Protein AF-A0A381IEX8-F1 (afdb_monomer)

Organism: Clostridioides difficile (NCBI:txid1496)

Solvent-accessible surface area (backbone atoms only — not comparable to full-atom values): 6064 Å² total; per-residue (Å²): 107,29,66,31,36,5,33,64,65,24,17,72,52,0,12,51,49,18,1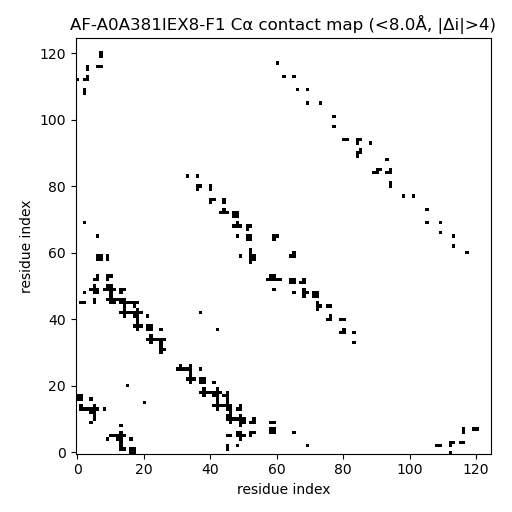1,53,54,51,18,50,46,23,52,72,73,74,40,48,88,47,17,68,55,42,24,52,36,32,18,51,25,13,25,48,22,3,48,43,12,34,42,95,78,42,60,36,71,47,65,68,46,38,50,52,15,49,54,56,20,48,52,50,37,54,52,45,50,42,55,48,38,35,71,74,67,74,38,87,64,66,46,64,69,51,48,64,57,54,50,49,52,50,51,54,48,50,69,52,26,55,59,50,32,56,54,51,55,66,73,76,105

Mean predicted aligned error: 5.19 Å

Structure (mmCIF, N/CA/C/O backbone):
data_AF-A0A381IEX8-F1
#
_entry.id   AF-A0A381IEX8-F1
#
loop_
_atom_site.group_PDB
_atom_site.id
_atom_site.type_symbol
_atom_site.label_atom_id
_atom_site.label_alt_id
_atom_site.label_comp_id
_atom_site.label_asym_id
_atom_site.label_entity_id
_atom_site.label_seq_id
_atom_site.pdbx_PDB_ins_code
_atom_site.Cartn_x
_atom_site.Cartn_y
_atom_site.Cartn_z
_atom_site.occupancy
_atom_site.B_iso_or_equiv
_atom_site.auth_seq_id
_atom_site.auth_comp_id
_atom_site.auth_asym_id
_atom_site.auth_atom_id
_atom_site.pdbx_PDB_model_num
ATOM 1 N N . MET A 1 1 ? 2.175 5.401 4.981 1.00 69.25 1 MET A N 1
ATOM 2 C CA . MET A 1 1 ? 0.930 6.207 4.996 1.00 69.25 1 MET A CA 1
ATOM 3 C C . MET A 1 1 ? -0.256 5.506 4.338 1.00 69.25 1 MET A C 1
ATOM 5 O O . MET A 1 1 ? -1.327 5.546 4.926 1.00 69.25 1 MET A O 1
ATOM 9 N N . LEU A 1 2 ? -0.076 4.795 3.212 1.00 84.75 2 LEU A N 1
ATOM 10 C CA . LEU A 1 2 ? -1.136 4.005 2.553 1.00 84.75 2 LEU A CA 1
ATOM 11 C C . LEU A 1 2 ? -1.911 3.097 3.523 1.00 84.75 2 LEU A C 1
ATOM 13 O O . LEU A 1 2 ? -3.128 3.219 3.619 1.00 84.75 2 LEU A O 1
ATOM 17 N N . PHE A 1 3 ? -1.212 2.239 4.278 1.00 86.00 3 PHE A N 1
ATOM 18 C CA . PHE A 1 3 ? -1.844 1.294 5.207 1.00 86.00 3 PHE A CA 1
ATOM 19 C C . PHE A 1 3 ? -2.735 1.989 6.246 1.00 86.00 3 PHE A C 1
ATOM 21 O O . PHE A 1 3 ? -3.889 1.615 6.430 1.00 86.00 3 PHE A O 1
ATOM 28 N N . ILE A 1 4 ? -2.215 3.050 6.869 1.00 87.06 4 ILE A N 1
ATOM 29 C CA . ILE A 1 4 ? -2.938 3.836 7.874 1.00 87.06 4 ILE A CA 1
ATOM 30 C C . ILE A 1 4 ? -4.146 4.525 7.234 1.00 87.06 4 ILE A C 1
ATOM 32 O O . ILE A 1 4 ? -5.253 4.420 7.749 1.00 87.06 4 ILE A O 1
ATOM 36 N N . SER A 1 5 ? -3.963 5.181 6.084 1.00 87.69 5 SER A N 1
ATOM 37 C CA . SER A 1 5 ? -5.047 5.884 5.392 1.00 87.69 5 SER A CA 1
ATOM 38 C C . SER A 1 5 ? -6.182 4.937 4.989 1.00 87.69 5 SER A C 1
ATOM 40 O O . SER A 1 5 ? -7.354 5.232 5.213 1.00 87.69 5 SER A O 1
ATOM 42 N N . ALA A 1 6 ? -5.843 3.756 4.470 1.00 88.88 6 ALA A N 1
ATOM 43 C CA . ALA A 1 6 ? -6.815 2.744 4.079 1.00 88.88 6 ALA A CA 1
ATOM 44 C C . ALA A 1 6 ? -7.589 2.167 5.277 1.00 88.88 6 ALA A C 1
ATOM 46 O O . ALA A 1 6 ? -8.805 2.000 5.192 1.00 88.88 6 ALA A O 1
ATOM 47 N N . ILE A 1 7 ? -6.914 1.900 6.402 1.00 87.75 7 ILE A N 1
ATOM 48 C CA . ILE A 1 7 ? -7.552 1.366 7.616 1.00 87.75 7 ILE A CA 1
ATOM 49 C C . ILE A 1 7 ? -8.417 2.438 8.297 1.00 87.75 7 ILE A C 1
ATOM 51 O O . ILE A 1 7 ? -9.552 2.161 8.685 1.00 87.75 7 ILE A O 1
ATOM 55 N N . VAL A 1 8 ? -7.911 3.667 8.427 1.00 87.56 8 VAL A N 1
ATOM 56 C CA . VAL A 1 8 ? -8.564 4.754 9.177 1.00 87.56 8 VAL A CA 1
ATOM 57 C C . VAL A 1 8 ? -9.678 5.425 8.378 1.00 87.56 8 VAL A C 1
ATOM 59 O O . VAL A 1 8 ? -10.703 5.768 8.960 1.00 87.56 8 VAL A O 1
ATOM 62 N N . PHE A 1 9 ? -9.501 5.611 7.067 1.00 86.06 9 PHE A N 1
ATOM 63 C CA . PHE A 1 9 ? -10.396 6.416 6.227 1.00 86.06 9 PHE A CA 1
ATOM 64 C C . PHE A 1 9 ? -11.075 5.637 5.086 1.00 86.06 9 PHE A C 1
ATOM 66 O O . PHE A 1 9 ? -11.869 6.217 4.341 1.00 86.06 9 PHE A O 1
ATOM 73 N N . GLY A 1 10 ? -10.783 4.341 4.944 1.00 88.06 10 GLY A N 1
ATOM 74 C CA . GLY A 1 10 ? -11.436 3.437 3.998 1.00 88.06 10 GLY A CA 1
ATOM 75 C C . GLY A 1 10 ? -10.797 3.385 2.607 1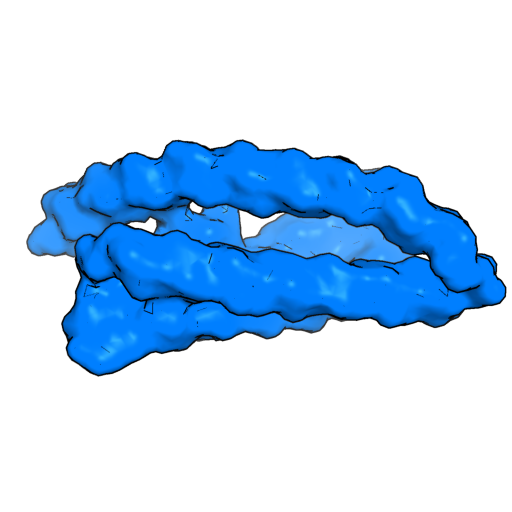.00 88.06 10 GLY A C 1
ATOM 76 O O . GLY A 1 10 ? -9.858 4.115 2.281 1.00 88.06 10 GLY A O 1
ATOM 77 N N . GLY A 1 11 ? -11.333 2.502 1.755 1.00 87.38 11 GLY A N 1
ATOM 78 C CA . GLY A 1 11 ? -10.723 2.117 0.472 1.00 87.38 11 GLY A CA 1
ATOM 79 C C . GLY A 1 11 ? -10.461 3.268 -0.500 1.00 87.38 11 GLY A C 1
ATOM 80 O O . GLY A 1 11 ? -9.379 3.341 -1.068 1.00 87.38 11 GLY A O 1
ATOM 81 N N . LYS A 1 12 ? -11.400 4.208 -0.675 1.00 87.94 12 LYS A N 1
ATOM 82 C CA . LYS A 1 12 ? -11.231 5.313 -1.643 1.00 87.94 12 LYS A CA 1
ATOM 83 C C . LYS A 1 12 ? -10.085 6.259 -1.259 1.00 87.94 12 LYS A C 1
ATOM 85 O O . LYS A 1 12 ? -9.269 6.617 -2.101 1.00 87.94 12 LYS A O 1
ATOM 90 N N . LYS A 1 13 ? -10.007 6.639 0.020 1.00 89.19 13 LYS A N 1
ATOM 91 C CA . LYS A 1 13 ? -8.967 7.544 0.539 1.00 89.19 13 LYS A CA 1
ATOM 92 C C . LYS A 1 13 ? -7.616 6.835 0.669 1.00 89.19 13 LYS A C 1
ATOM 94 O O . LYS A 1 13 ? -6.583 7.428 0.362 1.00 89.19 13 LYS A O 1
ATOM 99 N N . GLY A 1 14 ? -7.632 5.550 1.031 1.00 88.31 14 GLY A N 1
ATOM 100 C CA . GLY A 1 14 ? -6.456 4.682 0.999 1.00 88.31 14 GLY A CA 1
ATOM 101 C C . GLY A 1 14 ? -5.864 4.539 -0.402 1.00 88.31 14 GLY A C 1
ATOM 102 O O . GLY A 1 14 ? -4.655 4.679 -0.566 1.00 88.31 14 GLY A O 1
ATOM 103 N N . ALA A 1 15 ? -6.711 4.333 -1.415 1.00 91.00 15 ALA A N 1
ATOM 104 C CA . ALA A 1 15 ? -6.303 4.252 -2.815 1.00 91.00 15 ALA A CA 1
ATOM 105 C C . ALA A 1 15 ? -5.646 5.546 -3.292 1.00 91.00 15 ALA A C 1
ATOM 107 O O . ALA A 1 15 ? -4.551 5.508 -3.840 1.00 91.00 15 ALA A O 1
ATOM 108 N N . LEU A 1 16 ? -6.277 6.693 -3.025 1.00 91.81 16 LEU A N 1
ATOM 109 C CA . LEU A 1 16 ? -5.753 7.992 -3.440 1.00 91.81 16 LEU A CA 1
ATOM 110 C C . LEU A 1 16 ? -4.399 8.291 -2.777 1.00 91.81 16 LEU A C 1
ATOM 112 O O . LEU A 1 16 ? -3.446 8.682 -3.445 1.00 91.81 16 LEU A O 1
ATOM 116 N N . SER A 1 17 ? -4.301 8.045 -1.466 1.00 90.69 17 SER A N 1
ATOM 117 C CA . SER A 1 17 ? -3.061 8.229 -0.706 1.00 90.69 17 SER A CA 1
ATOM 118 C C . SER A 1 17 ? -1.942 7.306 -1.192 1.00 90.69 17 SER A C 1
ATOM 120 O O . SER A 1 17 ? -0.788 7.726 -1.233 1.00 90.69 17 SER A O 1
ATOM 122 N N . GLY A 1 18 ? -2.277 6.066 -1.556 1.00 88.38 18 GLY A N 1
ATOM 123 C CA . GLY A 1 18 ? -1.327 5.095 -2.082 1.00 88.38 18 GLY A CA 1
ATOM 124 C C . GLY A 1 18 ? -0.853 5.414 -3.494 1.00 88.38 18 GLY A C 1
ATOM 125 O O . GLY A 1 18 ? 0.350 5.440 -3.734 1.00 88.38 18 GLY A O 1
ATOM 126 N N . ALA A 1 19 ? -1.792 5.677 -4.402 1.00 90.88 19 ALA A N 1
ATOM 127 C CA . ALA A 1 19 ? -1.517 5.959 -5.804 1.00 90.88 19 ALA A CA 1
ATOM 128 C C . ALA A 1 19 ? -0.690 7.236 -5.956 1.00 90.88 19 ALA A C 1
ATOM 130 O O . ALA A 1 19 ? 0.420 7.178 -6.469 1.00 90.88 19 ALA A O 1
ATOM 131 N N . ILE A 1 20 ? -1.196 8.363 -5.439 1.00 91.81 20 ILE A N 1
ATOM 132 C CA . ILE A 1 20 ? -0.564 9.675 -5.616 1.00 91.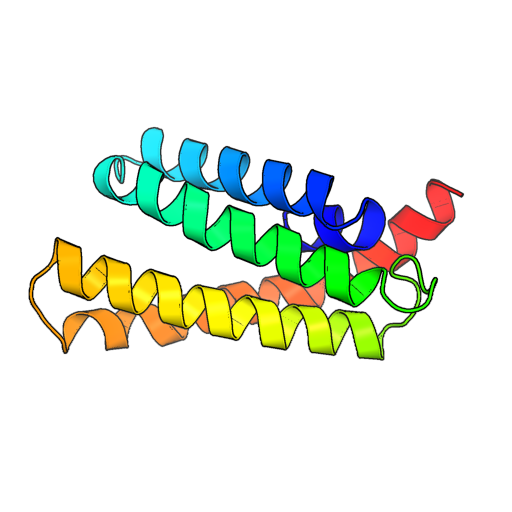81 20 ILE A CA 1
ATOM 133 C C . ILE A 1 20 ? 0.761 9.742 -4.866 1.00 91.81 20 ILE A C 1
ATOM 135 O O . ILE A 1 20 ? 1.760 10.174 -5.427 1.00 91.81 20 ILE A O 1
ATOM 139 N N . GLY A 1 21 ? 0.787 9.315 -3.599 1.00 89.50 21 GLY A N 1
ATOM 140 C CA . GLY A 1 21 ? 1.990 9.442 -2.779 1.00 89.50 21 GLY A CA 1
ATOM 141 C C . GLY A 1 21 ? 3.169 8.679 -3.375 1.00 89.50 21 GLY A C 1
ATOM 142 O O . GLY A 1 21 ? 4.271 9.216 -3.464 1.00 89.50 21 GLY A O 1
ATOM 143 N N . MET A 1 22 ? 2.924 7.447 -3.824 1.00 89.25 22 MET A N 1
ATOM 144 C CA . MET A 1 22 ? 3.990 6.598 -4.340 1.00 89.25 22 MET A CA 1
ATOM 145 C C . MET A 1 22 ? 4.344 6.915 -5.798 1.00 89.25 22 MET A C 1
ATOM 147 O O . MET A 1 22 ? 5.518 6.885 -6.143 1.00 89.25 22 MET A O 1
ATOM 151 N N . SER A 1 23 ? 3.382 7.311 -6.640 1.00 89.06 23 SER A N 1
ATOM 152 C CA . SER A 1 23 ? 3.705 7.769 -7.998 1.00 89.06 23 SER A CA 1
ATOM 153 C C . SER A 1 23 ? 4.504 9.070 -7.988 1.00 89.06 23 SER A C 1
ATOM 155 O O . SER A 1 23 ? 5.399 9.246 -8.805 1.00 89.06 23 SER A O 1
ATOM 157 N N . LEU A 1 24 ? 4.202 9.993 -7.065 1.00 90.56 24 LEU A N 1
ATOM 158 C CA . LEU A 1 24 ? 4.950 11.243 -6.933 1.00 90.56 24 LEU A CA 1
ATOM 159 C C . LEU A 1 24 ? 6.388 10.981 -6.471 1.00 90.56 24 LEU A C 1
ATOM 161 O O . LEU A 1 24 ? 7.312 11.629 -6.954 1.00 90.56 24 LEU A O 1
ATOM 165 N N . PHE A 1 25 ? 6.573 10.011 -5.569 1.00 88.81 25 PHE A N 1
ATOM 166 C CA . PHE A 1 25 ? 7.898 9.540 -5.179 1.00 88.81 25 PHE A CA 1
ATOM 167 C C . PHE A 1 25 ?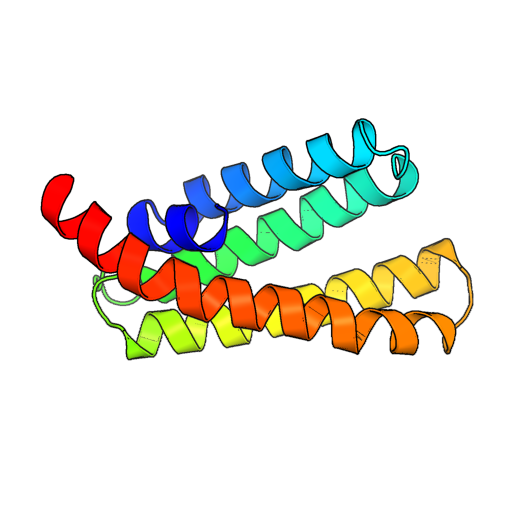 8.684 9.048 -6.400 1.00 88.81 25 PHE A C 1
ATOM 169 O O . PHE A 1 25 ? 9.783 9.537 -6.638 1.00 88.81 25 PHE A O 1
ATOM 176 N N . ASP A 1 26 ? 8.095 8.184 -7.228 1.00 87.62 26 ASP A N 1
ATOM 177 C CA . ASP A 1 26 ? 8.767 7.660 -8.423 1.00 87.62 26 ASP A CA 1
ATOM 178 C C . ASP A 1 26 ? 9.151 8.767 -9.419 1.00 87.62 26 ASP A C 1
ATOM 180 O O . ASP A 1 26 ? 10.253 8.747 -9.967 1.00 87.62 26 ASP A O 1
ATOM 184 N N . LEU A 1 27 ? 8.283 9.770 -9.610 1.00 89.19 27 LEU A N 1
ATOM 185 C CA . LEU A 1 27 ? 8.558 10.924 -10.478 1.00 89.19 27 LEU A CA 1
ATOM 186 C C . LEU A 1 27 ? 9.738 11.770 -9.982 1.00 89.19 27 LEU A C 1
ATOM 188 O O . LEU A 1 27 ? 10.543 12.233 -10.786 1.00 89.19 27 LEU A O 1
ATOM 192 N N . ILE A 1 28 ? 9.839 11.993 -8.670 1.00 90.88 28 ILE A N 1
ATOM 193 C CA . ILE A 1 28 ? 10.875 12.855 -8.079 1.00 90.88 28 ILE A CA 1
ATOM 194 C C . ILE A 1 28 ? 12.194 12.093 -7.906 1.00 90.88 28 ILE A C 1
ATOM 196 O O . ILE A 1 28 ? 13.269 12.667 -8.051 1.00 90.88 28 ILE A O 1
ATOM 200 N N . SER A 1 29 ? 12.133 10.795 -7.608 1.00 83.44 29 SER A N 1
ATOM 201 C CA . SER A 1 29 ? 13.303 9.957 -7.325 1.00 83.44 29 SER A CA 1
ATOM 202 C C . SER A 1 29 ? 14.013 9.419 -8.574 1.00 83.44 29 SER A C 1
ATOM 204 O O . SER A 1 29 ? 14.924 8.608 -8.440 1.00 83.44 29 SER A O 1
ATOM 206 N N . GLY A 1 30 ? 13.624 9.858 -9.776 1.00 83.38 30 GLY A N 1
ATOM 207 C CA . GLY A 1 30 ? 14.248 9.444 -11.040 1.00 83.38 30 GLY A CA 1
ATOM 208 C C . GLY A 1 30 ? 13.739 8.109 -11.597 1.00 83.38 30 GLY A C 1
ATOM 209 O O . GLY A 1 30 ? 14.233 7.646 -12.622 1.00 83.38 30 GLY A O 1
ATOM 210 N N . TRP A 1 31 ? 12.717 7.517 -10.977 1.00 83.88 31 TRP A N 1
ATOM 211 C CA . TRP A 1 31 ? 12.058 6.282 -11.415 1.00 83.88 31 TRP A CA 1
ATOM 212 C C . TRP A 1 31 ? 10.793 6.582 -12.231 1.00 83.88 31 TRP A C 1
ATOM 214 O O . TRP A 1 31 ? 9.811 5.852 -12.169 1.00 83.88 31 TRP A O 1
ATOM 224 N N . THR A 1 32 ? 10.796 7.656 -13.023 1.00 86.44 32 THR A N 1
ATOM 225 C CA . THR A 1 32 ? 9.624 8.186 -13.746 1.00 86.44 32 THR A CA 1
ATOM 226 C C . THR A 1 32 ? 8.879 7.128 -14.566 1.00 86.44 32 THR A C 1
ATOM 228 O O . THR A 1 32 ? 7.653 7.150 -14.637 1.00 86.44 32 THR A O 1
ATOM 231 N N . LEU A 1 33 ? 9.603 6.168 -15.148 1.00 86.25 33 LEU A N 1
ATOM 232 C CA . LEU A 1 33 ? 9.027 5.076 -15.938 1.00 86.25 33 LEU A CA 1
ATOM 233 C C . LEU A 1 33 ? 8.121 4.148 -15.105 1.00 86.25 33 LEU A C 1
ATOM 235 O O . LEU A 1 33 ? 7.165 3.582 -15.629 1.00 86.25 33 LEU A O 1
ATOM 239 N N . TRP A 1 34 ? 8.391 4.029 -13.803 1.00 84.06 34 TRP A N 1
ATOM 240 C CA . TRP A 1 34 ? 7.604 3.243 -12.853 1.00 84.06 34 TRP A CA 1
ATOM 241 C C . TRP A 1 34 ? 6.353 3.964 -12.364 1.00 84.06 34 TRP A C 1
ATOM 243 O O . TRP A 1 34 ? 5.376 3.306 -12.014 1.00 84.06 34 TRP A O 1
ATOM 253 N N . ALA A 1 35 ? 6.339 5.298 -12.393 1.00 88.12 35 ALA A N 1
ATOM 254 C CA . ALA A 1 35 ? 5.249 6.108 -11.860 1.00 88.12 35 ALA A CA 1
ATOM 255 C C . ALA A 1 35 ? 3.834 5.685 -12.324 1.00 88.12 35 ALA A C 1
ATOM 257 O O . ALA A 1 35 ? 2.967 5.546 -11.454 1.00 88.12 35 ALA A O 1
ATOM 258 N N . PRO A 1 36 ? 3.549 5.434 -13.624 1.00 89.62 36 PRO A N 1
ATOM 259 C CA . PRO A 1 36 ? 2.212 5.002 -14.050 1.00 89.62 36 PRO A CA 1
ATOM 260 C C . PRO A 1 36 ? 1.839 3.610 -13.523 1.00 89.62 36 PRO A C 1
ATOM 262 O O . PRO A 1 36 ? 0.695 3.381 -13.126 1.00 89.62 36 PRO A O 1
ATOM 265 N N . PHE A 1 37 ? 2.799 2.686 -13.460 1.00 90.31 37 PHE A N 1
ATOM 266 C CA . PHE A 1 37 ? 2.571 1.340 -12.939 1.00 90.31 37 PHE A CA 1
ATOM 267 C C . PHE A 1 37 ? 2.350 1.368 -11.428 1.00 90.31 37 PHE A C 1
ATOM 269 O O . PHE A 1 37 ? 1.360 0.831 -10.930 1.00 90.31 37 PHE A O 1
ATOM 276 N N . THR A 1 38 ? 3.214 2.068 -10.694 1.00 89.69 38 THR A N 1
ATOM 277 C CA . THR A 1 38 ? 3.094 2.263 -9.249 1.00 89.69 38 THR A CA 1
ATOM 278 C C . THR A 1 38 ? 1.776 2.929 -8.884 1.00 89.69 38 THR A C 1
ATOM 280 O O . THR A 1 38 ? 1.137 2.500 -7.922 1.00 89.69 38 THR A O 1
ATOM 283 N N . PHE A 1 39 ? 1.322 3.918 -9.660 1.00 92.31 39 PHE A N 1
ATOM 284 C CA . PHE A 1 39 ? 0.031 4.570 -9.444 1.00 92.31 39 PHE A CA 1
ATOM 285 C C . PHE A 1 39 ? -1.116 3.551 -9.415 1.00 92.31 39 PHE A C 1
ATOM 287 O O . PHE A 1 39 ? -1.924 3.542 -8.483 1.00 92.31 39 PHE A O 1
ATOM 294 N N . ILE A 1 40 ? -1.155 2.642 -10.392 1.00 93.50 40 ILE A N 1
ATOM 295 C CA . ILE A 1 40 ? -2.189 1.605 -10.492 1.00 93.50 40 ILE A CA 1
ATOM 296 C C . ILE A 1 40 ? -2.009 0.558 -9.391 1.00 93.50 40 ILE A C 1
ATOM 298 O O . ILE A 1 40 ? -2.948 0.273 -8.645 1.00 93.50 40 ILE A O 1
ATOM 302 N N . VAL A 1 41 ? -0.803 0.005 -9.246 1.00 92.75 41 VAL A N 1
ATOM 303 C CA . VAL A 1 41 ? -0.520 -1.083 -8.299 1.00 92.75 41 VAL A CA 1
ATOM 304 C C . VAL A 1 41 ? -0.798 -0.637 -6.865 1.00 92.75 41 VAL A C 1
ATOM 306 O O . VAL A 1 41 ? -1.550 -1.304 -6.148 1.00 92.75 41 VAL A O 1
ATOM 309 N N . ARG A 1 42 ? -0.265 0.519 -6.448 1.00 91.19 42 ARG A N 1
ATOM 310 C CA . ARG A 1 42 ? -0.462 1.067 -5.095 1.00 91.19 42 ARG A CA 1
ATOM 311 C C . ARG A 1 42 ? -1.865 1.623 -4.892 1.00 91.19 42 ARG A C 1
ATOM 313 O O . ARG A 1 42 ? -2.395 1.509 -3.786 1.00 91.19 42 ARG A O 1
ATOM 320 N N . GLY A 1 43 ? -2.495 2.164 -5.933 1.00 92.50 43 GLY A N 1
ATOM 321 C CA . GLY A 1 43 ? -3.896 2.580 -5.883 1.00 92.50 43 GLY A CA 1
ATOM 322 C C . GLY A 1 43 ? -4.830 1.412 -5.582 1.00 92.50 43 GLY A C 1
ATOM 323 O O . GLY A 1 43 ? -5.609 1.462 -4.627 1.00 92.50 43 GLY A O 1
ATOM 324 N N . VAL A 1 44 ? -4.699 0.318 -6.333 1.00 93.81 44 VAL A N 1
ATOM 325 C CA . VAL A 1 44 ? -5.495 -0.901 -6.129 1.00 93.81 44 VAL A CA 1
ATOM 326 C C . VAL A 1 44 ? -5.156 -1.566 -4.793 1.00 93.81 44 VAL A C 1
ATOM 328 O O . VAL A 1 44 ? -6.067 -1.981 -4.079 1.00 93.81 44 VAL A O 1
ATOM 331 N N . MET A 1 45 ? -3.881 -1.585 -4.389 1.00 93.19 45 MET A N 1
ATOM 332 C CA . MET A 1 45 ? -3.456 -2.067 -3.068 1.00 93.19 45 MET A CA 1
ATOM 333 C C . MET A 1 45 ? -4.172 -1.318 -1.933 1.00 93.19 45 MET A C 1
ATOM 335 O O . MET A 1 45 ? -4.765 -1.942 -1.050 1.00 93.19 45 MET A O 1
ATOM 339 N N . GLY A 1 46 ? -4.153 0.019 -1.964 1.00 91.81 46 GLY A N 1
ATOM 340 C CA . GLY A 1 46 ? -4.818 0.858 -0.964 1.00 91.81 46 GLY A CA 1
ATOM 341 C C . GLY A 1 46 ? -6.337 0.693 -0.968 1.00 91.81 46 GLY A C 1
ATOM 342 O O . GLY A 1 46 ? -6.957 0.658 0.099 1.00 91.81 46 GLY A O 1
ATOM 343 N N . TYR A 1 47 ? -6.934 0.525 -2.151 1.00 93.88 47 TYR A N 1
ATOM 344 C CA . TYR A 1 47 ? -8.360 0.246 -2.293 1.00 93.88 47 TYR A CA 1
ATOM 345 C C . TYR A 1 47 ? -8.752 -1.102 -1.679 1.00 93.88 47 TYR A C 1
ATOM 347 O O . TYR A 1 47 ? -9.675 -1.151 -0.863 1.00 93.88 47 TYR A O 1
ATOM 355 N N . LEU A 1 48 ? -8.044 -2.179 -2.040 1.00 93.19 48 LEU A N 1
ATOM 356 C CA . LEU A 1 48 ? -8.281 -3.540 -1.549 1.00 93.19 48 LEU A CA 1
ATOM 357 C C . LEU A 1 48 ? -8.200 -3.591 -0.030 1.00 93.19 48 LEU A C 1
ATOM 359 O O . LEU A 1 48 ? -9.137 -4.049 0.624 1.00 93.19 48 LEU A O 1
ATOM 363 N N . LEU A 1 49 ? -7.117 -3.055 0.530 1.00 93.94 49 LEU A N 1
ATOM 364 C CA . LEU A 1 49 ? -6.930 -3.003 1.971 1.00 93.94 49 LEU A CA 1
ATOM 365 C C . LEU A 1 49 ? -8.074 -2.269 2.663 1.00 93.94 49 LEU A C 1
ATOM 367 O O . LEU A 1 49 ? -8.653 -2.796 3.609 1.00 93.94 49 LEU A O 1
ATOM 371 N N . GLY A 1 50 ? -8.413 -1.063 2.206 1.00 91.31 50 GLY A N 1
ATOM 372 C CA . GLY A 1 50 ? -9.448 -0.276 2.867 1.00 91.31 50 GLY A CA 1
ATOM 373 C C . GLY A 1 50 ? -10.840 -0.884 2.700 1.00 91.31 50 GLY A C 1
ATOM 374 O O . GLY A 1 50 ? -11.652 -0.786 3.615 1.00 91.31 50 GLY A O 1
ATOM 375 N N . LYS A 1 51 ? -11.115 -1.567 1.580 1.00 92.31 51 LYS A N 1
ATOM 376 C CA . LYS A 1 51 ? -12.363 -2.318 1.371 1.00 92.31 51 LYS A CA 1
ATOM 377 C C . LYS A 1 51 ? -12.468 -3.510 2.324 1.00 92.31 51 LYS A C 1
ATOM 379 O O . LYS A 1 51 ? -13.538 -3.728 2.880 1.00 92.31 51 LYS A O 1
ATOM 384 N N . ILE A 1 52 ? -11.374 -4.241 2.543 1.00 91.44 52 ILE A N 1
ATOM 385 C CA . ILE A 1 52 ? -11.333 -5.376 3.477 1.00 91.44 52 ILE A CA 1
ATOM 386 C C . ILE A 1 52 ? -11.433 -4.882 4.923 1.00 91.44 52 ILE A C 1
ATOM 388 O O . ILE A 1 52 ? -12.277 -5.361 5.671 1.00 91.44 52 ILE A O 1
ATOM 392 N N . ALA A 1 53 ? -10.648 -3.872 5.304 1.00 89.56 53 ALA A N 1
ATOM 393 C CA . ALA A 1 53 ? -10.663 -3.296 6.649 1.00 89.56 53 ALA A CA 1
ATOM 394 C C . ALA A 1 53 ? -12.057 -2.772 7.053 1.00 89.56 53 ALA A C 1
ATOM 396 O O . ALA A 1 53 ? -12.459 -2.876 8.213 1.00 89.56 53 ALA A O 1
ATOM 397 N N . TRP A 1 54 ? -12.815 -2.226 6.097 1.00 91.25 54 TRP A N 1
ATOM 398 C CA . TRP A 1 54 ? -14.164 -1.693 6.315 1.00 91.25 54 TRP A CA 1
ATOM 399 C C . TRP A 1 54 ? -15.287 -2.694 6.009 1.00 91.25 54 TRP A C 1
ATOM 401 O O . TRP A 1 54 ? -16.463 -2.347 6.136 1.00 91.25 54 TRP A O 1
ATOM 411 N N . ALA A 1 55 ? -14.954 -3.933 5.641 1.00 87.56 55 ALA A N 1
ATOM 412 C CA . ALA A 1 55 ? -15.943 -4.965 5.363 1.00 87.56 55 ALA A CA 1
ATOM 413 C C . ALA A 1 55 ? -16.799 -5.271 6.604 1.00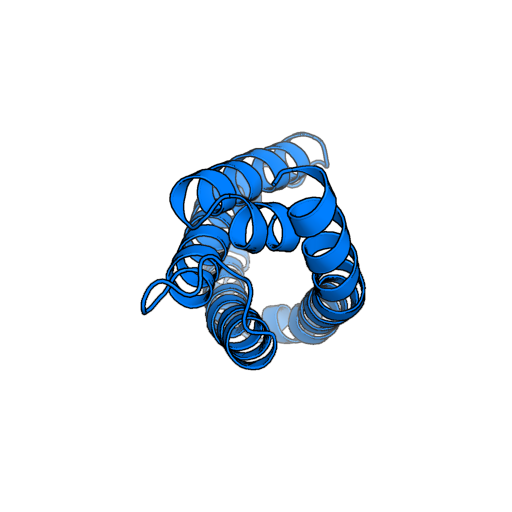 87.56 55 ALA A C 1
ATOM 415 O O . ALA A 1 55 ? -16.344 -5.156 7.746 1.00 87.56 55 ALA A O 1
ATOM 416 N N . ASN A 1 56 ? -18.053 -5.665 6.374 1.00 81.75 56 ASN A N 1
ATOM 417 C CA . ASN A 1 56 ? -19.021 -6.020 7.419 1.00 81.75 56 ASN A CA 1
ATOM 418 C C . ASN A 1 56 ? -19.199 -4.944 8.510 1.00 81.75 56 ASN A C 1
ATOM 420 O O . ASN A 1 56 ? -19.424 -5.269 9.672 1.00 81.75 56 ASN A O 1
ATOM 424 N N . GLY A 1 57 ? -19.050 -3.659 8.165 1.00 78.94 57 GLY A N 1
ATOM 425 C CA . GLY A 1 57 ? -19.234 -2.551 9.109 1.00 78.94 57 GLY A CA 1
ATOM 426 C C . GLY A 1 57 ? -18.135 -2.424 10.170 1.00 78.94 57 GLY A C 1
ATOM 427 O O . GLY A 1 57 ? -18.275 -1.634 11.103 1.00 78.94 57 GLY A O 1
ATOM 428 N N . ASN A 1 58 ? -17.017 -3.153 10.041 1.00 79.06 58 ASN A N 1
ATOM 429 C CA . ASN A 1 58 ? -15.923 -3.083 11.016 1.00 79.06 58 ASN A CA 1
ATOM 430 C C . ASN A 1 58 ? -15.224 -1.722 11.054 1.00 79.06 58 ASN A C 1
ATOM 432 O O . ASN A 1 58 ? -14.569 -1.391 12.047 1.00 79.06 58 ASN A O 1
ATOM 436 N N . ASN A 1 59 ? -15.328 -0.944 9.974 1.00 82.19 59 ASN A N 1
ATOM 437 C CA . ASN A 1 59 ? -14.696 0.365 9.811 1.00 82.19 59 ASN A CA 1
ATOM 438 C C . ASN A 1 59 ? -13.184 0.364 10.119 1.00 82.19 59 ASN A C 1
ATOM 440 O O . ASN A 1 59 ? -12.651 1.397 10.496 1.00 82.19 59 ASN A O 1
ATOM 444 N N . GLY A 1 60 ? -12.479 -0.769 10.050 1.00 80.06 60 GLY A N 1
ATOM 445 C CA . GLY A 1 60 ? -11.062 -0.894 10.416 1.00 80.06 60 GLY A CA 1
ATOM 446 C C . GLY A 1 60 ? -10.770 -1.122 11.908 1.00 80.06 60 GLY A C 1
ATOM 447 O O . GLY A 1 60 ? -9.626 -0.958 12.324 1.00 80.06 60 GLY A O 1
ATOM 448 N N . ASN A 1 61 ? -11.764 -1.470 12.739 1.00 82.19 61 ASN A N 1
ATOM 449 C CA . ASN A 1 61 ? -11.553 -1.779 14.167 1.00 82.19 61 ASN A CA 1
ATOM 450 C C . ASN A 1 61 ? -11.029 -3.197 14.424 1.00 82.19 61 ASN A C 1
ATOM 452 O O . ASN A 1 61 ? -10.377 -3.432 15.441 1.00 82.19 61 ASN A O 1
ATOM 456 N N . ASN A 1 62 ? -11.331 -4.148 13.539 1.00 86.31 62 ASN A N 1
ATOM 457 C CA . ASN A 1 62 ? -10.949 -5.537 13.741 1.00 86.31 62 ASN A CA 1
ATOM 458 C C . ASN A 1 62 ? -9.502 -5.770 13.289 1.00 86.31 62 ASN A C 1
ATOM 460 O O . ASN A 1 62 ? -9.179 -5.676 12.105 1.00 86.31 62 ASN A O 1
ATOM 464 N N . PHE A 1 63 ? -8.642 -6.104 14.252 1.00 85.94 63 PHE A N 1
ATOM 465 C CA . PHE A 1 63 ? -7.223 -6.364 14.023 1.00 85.94 63 PHE A CA 1
ATOM 466 C C . PHE A 1 63 ? -6.989 -7.495 13.015 1.00 85.94 63 PHE A C 1
ATOM 468 O O . PHE A 1 63 ? -6.182 -7.345 12.103 1.00 85.94 63 PHE A O 1
ATOM 475 N N . LEU A 1 64 ? -7.732 -8.596 13.141 1.00 87.38 64 LEU A N 1
ATOM 476 C CA . LEU A 1 64 ? -7.556 -9.793 12.320 1.00 87.38 64 LEU A CA 1
ATOM 477 C C . LEU A 1 64 ? -7.928 -9.511 10.857 1.00 87.38 64 LEU A C 1
ATOM 479 O O . LEU A 1 64 ? -7.195 -9.879 9.944 1.00 87.38 64 LEU A O 1
ATOM 483 N N . ILE A 1 65 ? -9.005 -8.752 10.632 1.00 89.81 65 ILE A N 1
ATOM 484 C CA . ILE A 1 65 ? -9.413 -8.325 9.285 1.00 89.81 65 ILE A CA 1
ATOM 485 C C . ILE A 1 65 ? -8.409 -7.344 8.678 1.00 89.81 65 ILE A C 1
ATOM 487 O O . ILE A 1 65 ? -8.107 -7.444 7.492 1.00 89.81 65 ILE A O 1
ATOM 491 N N . ASN A 1 66 ? -7.852 -6.428 9.474 1.00 89.25 66 ASN A N 1
ATOM 492 C CA . ASN A 1 66 ? -6.815 -5.517 8.991 1.00 89.25 66 ASN A CA 1
ATOM 493 C C . ASN A 1 66 ? -5.552 -6.283 8.570 1.00 89.25 66 ASN A C 1
ATOM 495 O O . ASN A 1 66 ? -4.991 -5.982 7.520 1.00 89.25 66 ASN A O 1
ATOM 499 N N . VAL A 1 67 ? -5.134 -7.296 9.339 1.00 89.44 67 VAL A N 1
ATOM 500 C CA . VAL A 1 67 ? -4.003 -8.170 8.978 1.00 89.44 67 VAL A CA 1
ATOM 501 C C . VAL A 1 67 ? -4.291 -8.918 7.676 1.00 89.44 67 VAL A C 1
ATOM 503 O O . VAL A 1 67 ? -3.480 -8.851 6.755 1.00 89.44 67 VAL A O 1
ATOM 506 N N . ILE A 1 68 ? -5.466 -9.545 7.548 1.00 90.31 68 ILE A N 1
ATOM 507 C CA . ILE A 1 68 ? -5.883 -10.223 6.308 1.00 90.31 68 ILE A CA 1
ATOM 508 C C . ILE A 1 68 ? -5.878 -9.242 5.129 1.00 90.31 68 ILE A C 1
ATOM 510 O O . ILE A 1 68 ? -5.354 -9.558 4.063 1.00 90.31 68 ILE A O 1
ATOM 514 N N . GLY A 1 69 ? -6.402 -8.031 5.322 1.00 90.94 69 GLY A N 1
ATOM 515 C CA . GLY A 1 69 ? -6.409 -6.984 4.304 1.00 90.94 69 GLY A CA 1
ATOM 516 C C . GLY A 1 69 ? -5.005 -6.585 3.856 1.00 90.94 69 GLY A C 1
ATOM 517 O O . GLY A 1 69 ? -4.765 -6.417 2.658 1.00 90.94 69 GLY A O 1
ATOM 518 N N . ILE A 1 70 ? -4.054 -6.478 4.789 1.00 90.00 70 ILE A N 1
ATOM 519 C CA . ILE A 1 70 ? -2.653 -6.197 4.457 1.00 90.00 70 ILE A CA 1
ATOM 520 C C . ILE A 1 70 ? -2.060 -7.366 3.672 1.00 90.00 70 ILE A C 1
ATOM 522 O O . ILE A 1 70 ? -1.468 -7.127 2.624 1.00 90.00 70 ILE A O 1
ATOM 526 N N . CYS A 1 71 ? -2.262 -8.613 4.098 1.00 90.38 71 CYS A N 1
ATOM 527 C CA . CYS A 1 71 ? -1.763 -9.783 3.372 1.00 90.38 71 CYS A CA 1
ATOM 528 C C . CYS A 1 71 ? -2.307 -9.841 1.936 1.00 90.38 71 CYS A C 1
ATOM 530 O O . CYS A 1 71 ? -1.526 -9.908 0.990 1.00 90.38 71 CYS A O 1
ATOM 532 N N . VAL A 1 72 ? -3.627 -9.727 1.755 1.00 92.19 72 VAL A N 1
ATOM 533 C CA . VAL A 1 72 ? -4.276 -9.773 0.431 1.00 92.19 72 VAL A CA 1
ATOM 534 C C . VAL A 1 72 ? -3.792 -8.637 -0.471 1.00 92.19 72 VAL A C 1
ATOM 536 O O . VAL A 1 72 ? -3.424 -8.864 -1.622 1.00 92.19 72 VAL A O 1
ATOM 539 N N . SER A 1 73 ? -3.746 -7.409 0.050 1.00 91.31 73 SER A N 1
ATOM 540 C CA . SER A 1 73 ? -3.264 -6.254 -0.719 1.00 91.31 73 SER A CA 1
ATOM 541 C C . SER A 1 73 ? -1.769 -6.350 -1.061 1.00 91.31 73 SER A C 1
ATOM 543 O O . SER A 1 73 ? -1.347 -5.876 -2.115 1.00 91.31 73 SER A O 1
ATOM 545 N N . SER A 1 74 ? -0.971 -7.009 -0.222 1.00 89.31 74 SER A N 1
ATOM 546 C CA . SER A 1 74 ? 0.463 -7.215 -0.456 1.00 89.31 74 SER A CA 1
ATOM 547 C C . SER A 1 74 ? 0.740 -8.275 -1.516 1.00 89.31 74 SER A C 1
ATOM 549 O O . SER A 1 74 ? 1.655 -8.098 -2.313 1.00 89.31 74 SER A O 1
ATOM 551 N N . ILE A 1 75 ? -0.080 -9.328 -1.590 1.00 90.31 75 ILE A N 1
ATOM 552 C CA . ILE A 1 75 ? -0.020 -10.306 -2.687 1.00 90.31 75 ILE A CA 1
ATOM 553 C C . ILE A 1 75 ? -0.289 -9.607 -4.024 1.00 90.31 75 ILE A C 1
ATOM 555 O O . ILE A 1 75 ? 0.456 -9.801 -4.982 1.00 90.31 75 ILE A O 1
ATOM 559 N N . TRP A 1 76 ? -1.303 -8.736 -4.070 1.00 92.88 76 TRP A N 1
ATOM 560 C CA . TRP A 1 76 ? -1.573 -7.919 -5.254 1.00 92.88 76 TRP A CA 1
ATOM 561 C C . TRP A 1 76 ? -0.381 -7.031 -5.633 1.00 92.88 76 TRP A C 1
ATOM 563 O O . TRP A 1 76 ? -0.016 -6.961 -6.803 1.00 92.88 76 TRP A O 1
ATOM 573 N N . MET A 1 77 ? 0.247 -6.374 -4.655 1.00 90.50 77 MET A N 1
ATOM 574 C CA . MET A 1 77 ? 1.424 -5.537 -4.898 1.00 90.50 77 MET A CA 1
ATOM 575 C C . MET A 1 77 ? 2.582 -6.340 -5.503 1.00 90.50 77 MET A C 1
ATOM 577 O O . MET A 1 77 ? 3.173 -5.898 -6.485 1.00 90.50 77 MET A O 1
ATOM 581 N N . LEU A 1 78 ? 2.884 -7.516 -4.943 1.00 87.81 78 LEU A N 1
ATOM 582 C CA . LEU A 1 78 ? 3.937 -8.398 -5.454 1.00 87.81 78 LEU A CA 1
ATOM 583 C C . LEU A 1 78 ? 3.650 -8.829 -6.894 1.00 87.81 78 LEU A C 1
ATOM 585 O O . LEU A 1 78 ? 4.535 -8.752 -7.740 1.00 87.81 78 LEU A O 1
ATOM 589 N N . PHE A 1 79 ? 2.405 -9.214 -7.188 1.00 88.62 79 PHE A N 1
ATOM 590 C CA . PHE A 1 79 ? 1.990 -9.562 -8.544 1.00 88.62 79 PHE A CA 1
ATOM 591 C C . PHE A 1 79 ? 2.121 -8.375 -9.510 1.00 88.62 79 PHE A C 1
ATOM 593 O O . PHE A 1 79 ? 2.700 -8.507 -10.585 1.00 88.62 79 PHE A O 1
ATOM 600 N N . GLY A 1 80 ? 1.625 -7.200 -9.118 1.00 88.31 80 GLY A N 1
ATOM 601 C CA . GLY A 1 80 ? 1.664 -5.995 -9.943 1.00 88.31 80 GLY A CA 1
ATOM 602 C C . GLY A 1 80 ? 3.085 -5.540 -10.270 1.00 88.31 80 GLY A C 1
ATOM 603 O O . GLY A 1 80 ? 3.369 -5.200 -11.419 1.00 88.31 80 GLY A O 1
ATOM 604 N N . TYR A 1 81 ? 3.995 -5.579 -9.294 1.00 85.88 81 TYR A N 1
ATOM 605 C CA . TYR A 1 81 ? 5.399 -5.249 -9.537 1.00 85.88 81 TYR A CA 1
ATOM 606 C C . TYR A 1 81 ? 6.121 -6.304 -10.360 1.00 85.88 81 TYR A C 1
ATOM 608 O O . TYR A 1 81 ? 6.835 -5.927 -11.280 1.00 85.88 81 TYR A O 1
ATOM 616 N N . TYR A 1 82 ? 5.851 -7.590 -10.138 1.00 84.19 82 TYR A N 1
ATOM 617 C CA . TYR A 1 82 ? 6.408 -8.646 -10.980 1.00 84.19 82 TYR A CA 1
ATOM 618 C C . TYR A 1 82 ? 6.031 -8.451 -12.458 1.00 84.19 82 TYR A C 1
ATOM 620 O O . TYR A 1 82 ? 6.896 -8.457 -13.329 1.00 84.19 82 TYR A O 1
ATOM 628 N N . VAL A 1 83 ? 4.747 -8.203 -12.749 1.00 85.44 83 VAL A N 1
ATOM 629 C CA . VAL A 1 83 ? 4.277 -7.928 -14.120 1.00 85.44 83 VAL A CA 1
ATOM 630 C C . VAL A 1 83 ? 4.936 -6.669 -14.689 1.00 85.44 83 VAL A C 1
ATOM 632 O O . VAL A 1 83 ? 5.348 -6.660 -15.846 1.00 85.44 83 VAL A O 1
ATOM 635 N N . THR A 1 84 ? 5.074 -5.621 -13.875 1.00 84.56 84 THR A N 1
ATOM 636 C CA . THR A 1 84 ? 5.726 -4.367 -14.282 1.00 84.56 84 THR A CA 1
ATOM 637 C C . THR A 1 84 ? 7.191 -4.596 -14.651 1.00 84.56 84 THR A C 1
ATOM 639 O O . THR A 1 84 ? 7.636 -4.149 -15.703 1.00 84.56 84 THR A O 1
ATOM 642 N N . GLU A 1 85 ? 7.939 -5.339 -13.838 1.00 81.44 85 GLU A N 1
ATOM 643 C CA . GLU A 1 85 ? 9.351 -5.633 -14.090 1.00 81.44 85 GLU A CA 1
ATOM 644 C C . GLU A 1 85 ? 9.550 -6.508 -15.327 1.00 81.44 85 GLU A C 1
ATOM 646 O O . GLU A 1 85 ? 10.482 -6.269 -16.093 1.00 81.44 85 GLU A O 1
ATOM 651 N N . VAL A 1 86 ? 8.657 -7.471 -15.573 1.00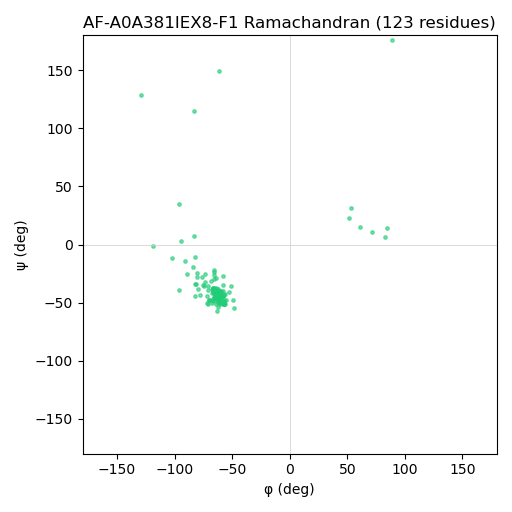 82.25 86 VAL A N 1
ATOM 652 C CA . VAL A 1 86 ? 8.678 -8.271 -16.807 1.00 82.25 86 VAL A CA 1
ATOM 653 C C . VAL A 1 86 ? 8.468 -7.383 -18.037 1.00 82.25 86 VAL A C 1
ATOM 655 O O . VAL A 1 86 ? 9.180 -7.545 -19.025 1.00 82.25 86 VAL A O 1
ATOM 658 N N . ILE A 1 87 ? 7.543 -6.419 -17.977 1.00 82.62 87 ILE A N 1
ATOM 659 C CA . ILE A 1 87 ? 7.286 -5.475 -19.079 1.00 82.62 87 ILE A CA 1
ATOM 660 C C . ILE A 1 87 ? 8.473 -4.525 -19.291 1.00 82.62 87 ILE A C 1
ATOM 662 O O . ILE A 1 87 ? 8.839 -4.252 -20.431 1.00 82.62 87 ILE A O 1
ATOM 666 N N . LEU A 1 88 ? 9.069 -4.016 -18.210 1.00 80.06 88 LEU A N 1
ATOM 667 C CA . LEU A 1 88 ? 10.133 -3.010 -18.272 1.00 80.06 88 LEU A CA 1
ATOM 668 C C . LEU A 1 88 ? 11.499 -3.593 -18.644 1.00 80.06 88 LEU A C 1
ATOM 670 O O . LEU A 1 88 ? 12.221 -2.996 -19.438 1.00 80.06 88 LEU A O 1
ATOM 674 N N . TYR A 1 89 ? 11.866 -4.734 -18.062 1.00 77.38 89 TYR A N 1
ATOM 675 C CA . TYR A 1 89 ? 13.199 -5.322 -18.220 1.00 77.38 89 TYR A CA 1
ATOM 676 C C . TYR A 1 89 ? 13.237 -6.493 -19.205 1.00 77.38 89 TYR A C 1
ATOM 678 O O . TYR A 1 89 ? 14.327 -6.945 -19.553 1.00 77.38 89 TYR A O 1
ATOM 686 N N . GLY A 1 90 ? 12.082 -7.020 -19.634 1.00 73.56 90 GLY A N 1
ATOM 687 C CA . GLY A 1 90 ? 12.003 -8.173 -20.541 1.00 73.56 90 GLY A CA 1
ATOM 688 C C . GLY A 1 90 ? 12.630 -9.454 -19.977 1.00 73.56 90 GLY A C 1
ATOM 689 O O . GLY A 1 90 ? 12.911 -10.388 -20.724 1.00 73.56 90 GLY A O 1
ATOM 690 N N . ASN A 1 91 ? 12.893 -9.496 -18.668 1.00 72.44 91 ASN A N 1
ATOM 691 C CA . ASN A 1 91 ? 13.642 -10.556 -18.008 1.00 72.44 91 ASN A CA 1
ATOM 692 C C . ASN A 1 91 ? 12.854 -11.085 -16.805 1.00 72.44 91 ASN A C 1
ATOM 694 O O . ASN A 1 91 ? 12.435 -10.323 -15.938 1.00 72.44 91 ASN A O 1
ATOM 698 N N . PHE A 1 92 ? 12.683 -12.405 -16.741 1.00 67.88 92 PHE A N 1
ATOM 699 C CA . PHE A 1 92 ? 11.905 -13.084 -15.701 1.00 67.88 92 PHE A CA 1
ATOM 700 C C . PHE A 1 92 ? 12.684 -13.316 -14.397 1.00 67.88 92 PHE A C 1
ATOM 702 O O . PHE A 1 92 ? 12.079 -13.685 -13.391 1.00 67.88 92 PHE A O 1
ATOM 709 N N . ILE A 1 93 ? 14.009 -13.106 -14.397 1.00 64.75 93 ILE A N 1
ATOM 710 C CA . ILE A 1 93 ? 14.892 -13.422 -13.260 1.00 64.75 93 ILE A CA 1
ATOM 711 C C . ILE A 1 93 ? 15.150 -12.202 -12.367 1.00 64.75 93 ILE A C 1
ATOM 713 O O . ILE A 1 93 ? 15.145 -12.323 -11.144 1.00 64.75 93 ILE A O 1
ATOM 717 N N . VAL A 1 94 ? 15.322 -11.015 -12.956 1.00 65.50 94 VAL A N 1
ATOM 718 C CA . VAL A 1 94 ? 15.520 -9.748 -12.221 1.00 65.50 94 VAL A CA 1
ATOM 719 C C . VAL A 1 94 ? 14.426 -9.482 -11.165 1.00 65.50 94 VAL A C 1
ATOM 721 O O . VAL A 1 94 ? 14.792 -9.121 -10.042 1.00 65.50 94 VAL A O 1
ATOM 724 N N . PRO A 1 95 ? 13.129 -9.755 -11.427 1.00 64.38 95 PRO A N 1
ATOM 725 C CA . PRO A 1 95 ? 12.056 -9.522 -10.460 1.00 64.38 95 PRO A CA 1
ATOM 726 C C . PRO A 1 95 ? 12.214 -10.248 -9.119 1.00 64.38 95 PRO A C 1
ATOM 728 O O . PRO A 1 95 ? 11.731 -9.791 -8.083 1.00 64.38 95 PRO A O 1
ATOM 731 N N . LEU A 1 96 ? 12.916 -11.387 -9.103 1.00 63.84 96 LEU A N 1
ATOM 732 C CA . LEU A 1 96 ? 13.134 -12.172 -7.882 1.00 63.84 96 LEU A CA 1
ATOM 733 C C . LEU A 1 96 ? 13.987 -11.420 -6.854 1.00 63.84 96 LEU A C 1
ATOM 735 O O . LEU A 1 96 ? 13.841 -11.647 -5.653 1.00 63.84 96 LEU A O 1
ATOM 739 N N . THR A 1 97 ? 14.839 -10.498 -7.306 1.00 73.00 97 THR A N 1
ATOM 740 C CA . THR A 1 97 ? 15.698 -9.687 -6.428 1.00 73.00 97 THR A CA 1
ATOM 741 C C . THR A 1 97 ? 14.920 -8.610 -5.669 1.00 73.00 97 THR A C 1
ATOM 743 O O . THR A 1 97 ? 15.298 -8.237 -4.558 1.00 73.00 97 THR A O 1
ATOM 746 N N . SER A 1 98 ? 13.784 -8.175 -6.215 1.00 71.50 98 SER A N 1
ATOM 747 C CA . SER A 1 98 ? 12.915 -7.134 -5.658 1.00 71.50 98 SER A CA 1
ATOM 748 C C . SER A 1 98 ? 11.939 -7.667 -4.602 1.00 71.50 98 SER A C 1
ATOM 750 O O . SER A 1 98 ? 11.409 -6.907 -3.784 1.00 71.50 9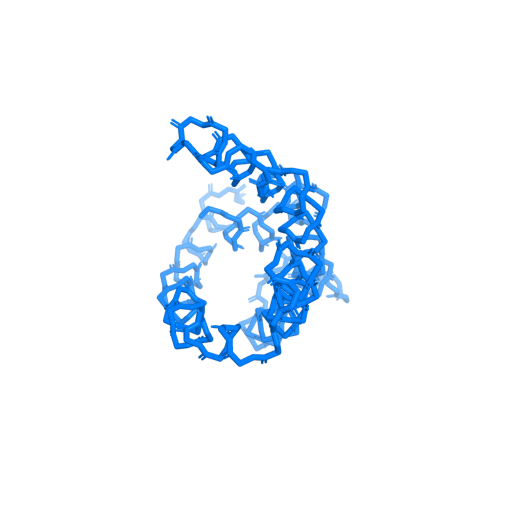8 SER A O 1
ATOM 752 N N . ILE A 1 99 ? 11.688 -8.982 -4.584 1.00 75.69 99 ILE A N 1
ATOM 753 C CA . ILE A 1 99 ? 10.723 -9.631 -3.681 1.00 75.69 99 ILE A CA 1
ATOM 754 C C . ILE A 1 99 ? 11.102 -9.472 -2.197 1.00 75.69 99 ILE A C 1
ATOM 756 O O . ILE A 1 99 ? 10.231 -9.054 -1.426 1.00 75.69 99 ILE A O 1
ATOM 760 N N . PRO A 1 100 ? 12.355 -9.728 -1.757 1.00 80.19 100 PRO A N 1
ATOM 761 C CA . PRO A 1 100 ? 12.742 -9.552 -0.356 1.00 80.19 100 PRO A CA 1
ATOM 762 C C . PRO A 1 100 ? 12.555 -8.113 0.139 1.00 80.19 100 PRO A C 1
ATOM 764 O O . PRO A 1 100 ? 12.046 -7.897 1.240 1.00 80.19 100 PRO A O 1
ATOM 767 N N . GLY A 1 101 ? 12.905 -7.122 -0.690 1.00 82.88 101 GLY A N 1
ATOM 768 C CA . GLY A 1 101 ? 12.740 -5.704 -0.360 1.00 82.88 101 GLY A CA 1
ATOM 769 C C . GLY A 1 101 ? 11.270 -5.311 -0.202 1.00 82.88 101 GLY A C 1
ATOM 770 O O . GLY A 1 101 ? 10.887 -4.691 0.792 1.00 82.88 101 GLY A O 1
ATOM 771 N N . ASN A 1 102 ? 10.423 -5.743 -1.139 1.00 84.25 102 ASN A N 1
ATOM 772 C CA . ASN A 1 102 ? 8.978 -5.514 -1.087 1.00 84.25 102 ASN A CA 1
ATOM 773 C C . ASN A 1 102 ? 8.317 -6.190 0.126 1.00 84.25 102 ASN A C 1
ATOM 775 O O . ASN A 1 102 ? 7.471 -5.584 0.788 1.00 84.25 102 ASN A O 1
ATOM 779 N N . LEU A 1 103 ? 8.726 -7.417 0.460 1.00 83.62 103 LEU A N 1
ATOM 780 C CA . LEU A 1 103 ? 8.280 -8.118 1.667 1.00 83.62 103 LEU A CA 1
ATOM 781 C C . LEU A 1 103 ? 8.657 -7.350 2.933 1.00 83.62 103 LEU A C 1
ATOM 783 O O . LEU A 1 103 ? 7.806 -7.144 3.799 1.00 83.62 103 LEU A O 1
ATOM 787 N N . MET A 1 104 ? 9.898 -6.873 3.024 1.00 84.81 104 MET A N 1
ATOM 788 C CA . MET A 1 104 ? 10.347 -6.093 4.176 1.00 84.81 104 MET A CA 1
ATOM 789 C C . MET A 1 104 ? 9.545 -4.793 4.320 1.00 84.81 104 MET A C 1
ATOM 791 O O . MET A 1 104 ? 9.125 -4.438 5.422 1.00 84.81 104 MET A O 1
ATOM 795 N N . GLN A 1 105 ? 9.245 -4.117 3.207 1.00 83.44 105 GLN A N 1
ATOM 796 C CA . GLN A 1 105 ? 8.420 -2.908 3.208 1.00 83.44 105 GLN A CA 1
ATOM 797 C C . GLN A 1 105 ? 6.999 -3.174 3.729 1.00 83.44 105 GLN A C 1
ATOM 799 O O . GLN A 1 105 ? 6.459 -2.377 4.502 1.00 83.44 105 GLN A O 1
ATOM 804 N N . VAL A 1 106 ? 6.396 -4.296 3.333 1.00 86.31 106 VAL A N 1
ATOM 805 C CA . VAL A 1 106 ? 5.078 -4.725 3.822 1.00 86.31 106 VAL A CA 1
ATOM 806 C C . VAL A 1 106 ? 5.125 -5.055 5.311 1.00 86.31 106 VAL A C 1
ATOM 808 O O . VAL A 1 106 ? 4.256 -4.599 6.051 1.00 86.31 106 VAL A O 1
ATOM 811 N N . LEU A 1 107 ? 6.134 -5.801 5.765 1.00 87.06 107 LEU A N 1
ATOM 812 C CA . LEU A 1 107 ? 6.280 -6.205 7.167 1.00 87.06 107 LEU A CA 1
ATOM 813 C C . LEU A 1 107 ? 6.455 -4.999 8.090 1.00 87.06 107 LEU A C 1
ATOM 815 O O . LEU A 1 107 ? 5.712 -4.850 9.060 1.00 87.06 107 LEU A O 1
ATOM 819 N N . ILE A 1 108 ? 7.379 -4.095 7.755 1.00 87.75 108 ILE A N 1
ATOM 820 C CA . ILE A 1 108 ? 7.580 -2.845 8.500 1.00 87.75 108 ILE A CA 1
ATOM 821 C C . ILE A 1 108 ? 6.292 -2.014 8.473 1.00 87.75 108 ILE A C 1
ATOM 823 O O . ILE A 1 108 ? 5.843 -1.507 9.504 1.00 87.75 108 ILE A O 1
ATOM 827 N N . GLY A 1 109 ? 5.662 -1.913 7.300 1.00 85.75 109 GLY A N 1
ATOM 828 C CA . GLY A 1 109 ? 4.391 -1.224 7.124 1.00 85.75 109 GLY A CA 1
ATOM 829 C C . GLY A 1 109 ? 3.294 -1.775 8.031 1.00 85.75 109 GLY A C 1
ATOM 830 O O . GLY A 1 109 ? 2.578 -0.989 8.642 1.00 85.75 109 GLY A O 1
ATOM 831 N N . LEU A 1 110 ? 3.191 -3.096 8.171 1.00 86.62 110 LEU A N 1
ATOM 832 C CA . LEU A 1 110 ? 2.220 -3.772 9.029 1.00 86.62 110 LEU A CA 1
ATOM 833 C C . LEU A 1 110 ? 2.482 -3.503 10.515 1.00 86.62 110 LEU A C 1
ATOM 835 O O . LEU A 1 110 ? 1.562 -3.101 11.231 1.00 86.62 110 LEU A O 1
ATOM 839 N N . ILE A 1 111 ? 3.732 -3.671 10.959 1.00 88.12 111 ILE A N 1
ATOM 840 C CA . ILE A 1 111 ? 4.141 -3.477 12.361 1.00 88.12 111 ILE A CA 1
ATOM 841 C C . ILE A 1 111 ? 3.863 -2.042 12.815 1.0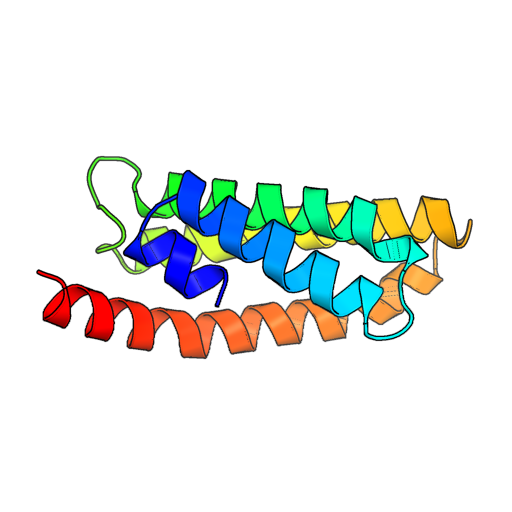0 88.12 111 ILE A C 1
ATOM 843 O O . ILE A 1 111 ? 3.388 -1.828 13.926 1.00 88.12 111 ILE A O 1
ATOM 847 N N . ILE A 1 112 ? 4.112 -1.060 11.947 1.00 88.62 112 ILE A N 1
ATOM 848 C CA . ILE A 1 112 ? 3.916 0.359 12.258 1.00 88.62 112 ILE A CA 1
ATOM 849 C C . ILE A 1 112 ? 2.448 0.775 12.081 1.00 88.62 112 ILE A C 1
ATOM 851 O O . ILE A 1 112 ? 1.890 1.486 12.918 1.00 88.62 112 ILE A O 1
ATOM 855 N N . ALA A 1 113 ? 1.789 0.353 10.999 1.00 87.00 113 ALA A N 1
ATOM 856 C CA . ALA A 1 113 ? 0.464 0.862 10.658 1.00 87.00 113 ALA A CA 1
ATOM 857 C C . ALA A 1 113 ? -0.630 0.376 11.606 1.00 87.00 113 ALA A C 1
ATOM 859 O O . ALA A 1 113 ? -1.546 1.145 11.888 1.00 87.00 113 ALA A O 1
ATOM 860 N N . LEU A 1 114 ? -0.570 -0.860 12.104 1.00 87.38 114 LEU A N 1
ATOM 861 C CA . LEU A 1 114 ? -1.600 -1.406 12.994 1.00 87.38 114 LEU A CA 1
ATOM 862 C C . LEU A 1 114 ? -1.731 -0.639 14.327 1.00 87.38 114 LEU A C 1
ATOM 864 O O . LEU A 1 114 ? -2.843 -0.185 14.623 1.00 87.38 114 LEU A O 1
ATOM 868 N N . PRO A 1 115 ? -0.660 -0.428 15.122 1.00 86.94 115 PRO A N 1
ATOM 869 C CA . PRO A 1 115 ? -0.757 0.329 16.369 1.00 86.94 115 PRO A CA 1
ATOM 870 C C . PRO A 1 115 ? -1.130 1.792 16.116 1.00 86.94 115 PRO A C 1
ATOM 872 O O . PRO A 1 115 ? -2.025 2.313 16.782 1.00 86.94 115 PRO A O 1
ATOM 875 N N . ILE A 1 116 ? -0.530 2.431 15.106 1.00 88.19 116 ILE A N 1
ATOM 876 C CA . ILE A 1 116 ? -0.826 3.831 14.776 1.00 88.19 116 ILE A CA 1
ATOM 877 C C . ILE A 1 116 ? -2.286 4.000 14.348 1.00 88.19 116 ILE A C 1
ATOM 879 O O . ILE A 1 116 ? -2.957 4.911 14.825 1.00 88.19 116 ILE A O 1
ATOM 883 N N . SER A 1 117 ? -2.814 3.104 13.509 1.00 85.81 117 SER A N 1
ATOM 884 C CA . SER A 1 117 ? -4.220 3.160 13.084 1.00 85.81 117 SER A CA 1
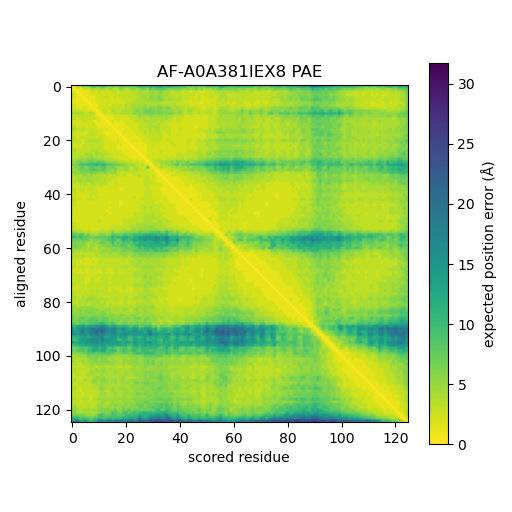ATOM 885 C C . SER A 1 117 ? -5.167 2.998 14.270 1.00 85.81 117 SER A C 1
ATOM 887 O O . SER A 1 117 ? -6.174 3.698 14.349 1.00 85.81 117 SER A O 1
ATOM 889 N N . LYS A 1 118 ? -4.837 2.123 15.231 1.00 85.19 118 LYS A N 1
ATOM 890 C CA . LYS A 1 118 ? -5.634 1.938 16.452 1.00 85.19 118 LYS A CA 1
ATOM 891 C C . LYS A 1 118 ? -5.665 3.205 17.312 1.00 85.19 118 LYS A C 1
ATOM 893 O O . LYS A 1 118 ? -6.734 3.573 17.794 1.00 85.19 118 LYS A O 1
ATOM 898 N N . VAL A 1 119 ? -4.522 3.875 17.481 1.00 87.00 119 VAL A N 1
ATOM 899 C CA . VAL A 1 119 ? -4.426 5.139 18.233 1.00 87.00 119 VAL A CA 1
ATOM 900 C C . VAL A 1 119 ? -5.164 6.262 17.504 1.00 87.00 119 VAL A C 1
ATOM 902 O O . VAL A 1 119 ? -6.037 6.888 18.100 1.00 87.00 119 VAL A O 1
ATOM 905 N N . LEU A 1 120 ? -4.905 6.467 16.206 1.00 85.44 120 LEU A N 1
ATOM 906 C CA . LEU A 1 120 ? -5.562 7.520 15.421 1.00 85.44 120 LEU A CA 1
ATOM 907 C C . LEU A 1 120 ? -7.086 7.391 15.443 1.00 85.44 120 LEU A C 1
ATOM 909 O O . LEU A 1 120 ? -7.784 8.384 15.628 1.00 85.44 120 LEU A O 1
ATOM 913 N N . LYS A 1 121 ? -7.622 6.174 15.298 1.00 79.94 121 LYS A N 1
ATOM 914 C CA . LYS A 1 121 ? -9.076 5.965 15.339 1.00 79.94 121 LYS A CA 1
ATOM 915 C C . LYS A 1 121 ? -9.700 6.267 16.698 1.00 79.94 121 LYS A C 1
ATOM 917 O O . LYS A 1 121 ? -10.894 6.543 16.738 1.00 79.94 121 LYS A O 1
ATOM 922 N N . LYS A 1 122 ? -8.931 6.204 17.788 1.00 79.88 122 LYS A N 1
ATOM 923 C CA . LYS A 1 122 ? -9.399 6.600 19.122 1.00 79.88 122 LYS A CA 1
ATOM 924 C C . LYS A 1 122 ? -9.446 8.123 19.285 1.00 79.88 122 LYS A C 1
ATOM 926 O O . LYS A 1 122 ? -10.253 8.595 20.068 1.00 79.88 122 LYS A O 1
ATOM 931 N N . CYS A 1 123 ? -8.607 8.863 18.560 1.00 81.19 123 CYS A N 1
ATOM 932 C CA . CYS A 1 123 ? -8.560 10.329 18.603 1.00 81.19 123 CYS A CA 1
ATOM 933 C C . CYS A 1 123 ? -9.501 11.011 17.596 1.00 81.19 123 CYS A C 1
ATOM 935 O O . CYS A 1 123 ? -9.849 12.167 17.789 1.00 81.19 123 CYS A O 1
ATOM 937 N N . ILE A 1 124 ? -9.849 10.332 16.497 1.00 76.75 124 ILE A N 1
ATOM 938 C CA . ILE A 1 124 ? -10.714 10.869 15.426 1.00 76.75 124 ILE A CA 1
ATOM 939 C C . ILE A 1 124 ? -12.204 10.546 15.667 1.00 76.75 124 ILE A C 1
ATOM 941 O O . ILE A 1 124 ? -13.071 11.116 15.007 1.00 76.75 124 ILE A O 1
ATOM 945 N N . LYS A 1 125 ? -12.507 9.628 16.591 1.00 53.53 125 LYS A N 1
ATOM 946 C CA . LYS A 1 125 ? -13.861 9.410 17.119 1.00 53.53 125 LYS A CA 1
ATOM 947 C C . LYS A 1 125 ? -14.159 10.395 18.235 1.00 53.53 125 LYS A C 1
ATOM 949 O O . LYS A 1 125 ? -15.336 10.798 18.310 1.00 53.53 125 LYS A O 1
#

Sequence (125 aa):
MLFISAIVFGGKKGALSGAIGMSLFDLISGWTLWAPFTFIVRGVMGYLLGKIAWANGNNGNNFLINVIGICVSSIWMLFGYYVTEVILYGNFIVPLTSIPGNLMQVLIGLIIALPISKVLKKCIK

Radius of gyration: 14.65 Å; Cα contacts (8 Å, |Δi|>4): 184; chains: 1; bounding box: 35×26×40 Å

Nearest PDB structures (foldseek):
  4hzu-assembly1_S  TM=9.342E-01  e=4.027E-04  Levilactobacillus brevis
  5kc4-assembly1_A  TM=6.656E-01  e=2.796E-01  Thermotoga maritima MSB8
  5kc4-assembly2_E  TM=6.169E-01  e=9.392E-01  Thermotoga maritima MSB8
  3p5n-assembly1_B  TM=6.659E-01  e=2.141E+00  Staphylococcus aureus subsp. aureus TCH60

pLDDT: mean 85.53, std 7.06, range [53.53, 93.94]

Secondary structure (DSSP, 8-state):
-HHHHHHHH-HHHHHHHHHHHHHHHHHHTT-TTTHHHHHHHHHHHHHHHHHHHTGGG-TT--HHHHHHHHHHHHHHHHHHHHHHHHHHH--SSTHHHHHHHHHHHHHHHHHHHHHHHHHHHHHH-

InterPro domains:
  IPR009825 ECF transporter, substrate-specific component-like [PF07155] (1-122)

Foldseek 3Di:
DLLLQLLQPAQQRSLCCQLVVVLVVCCVVVVNVCSVLSNVLRSVLSNQLSCQCCPPNNSNVDLVSNVVSLVVSLVSSLVSVQVVCCVVVVDNPVSVVCVVVSVVVSVVCSVPNRVVSNVVNVVVD